Protein AF-A0AAU3G0C1-F1 (afdb_monomer_lite)

Foldseek 3Di:
DDDPPPDPDDDDPDDDFDQLLVLLQCLLQVQCVVPVPVLAQWKFKAFLVRRDGPSDTHRALVVNLVPDPPSLRIDIAGRHRNTDDSVRSRVSSVVSVVCSVVVNHPPRVVRDRPPPPPDPPPPDD

pLDDT: mean 78.01, std 22.35, range [31.3, 98.06]

Structure (mmCIF, N/CA/C/O backbone):
data_AF-A0AAU3G0C1-F1
#
_entry.id   AF-A0AAU3G0C1-F1
#
loop_
_atom_site.group_PDB
_atom_site.id
_atom_site.type_symbol
_atom_site.label_atom_id
_atom_site.label_alt_id
_atom_site.label_comp_id
_atom_site.label_asym_id
_atom_site.label_entity_id
_atom_site.label_seq_id
_atom_site.pdbx_PDB_ins_code
_atom_site.Cartn_x
_atom_site.Cartn_y
_atom_site.Cartn_z
_atom_site.occupancy
_atom_site.B_iso_or_equiv
_atom_site.auth_seq_id
_atom_site.auth_comp_id
_atom_site.auth_asym_id
_atom_site.auth_atom_id
_atom_site.pdbx_PDB_model_num
ATOM 1 N N . MET A 1 1 ? -8.086 34.788 11.244 1.00 36.62 1 MET A N 1
ATOM 2 C CA . MET A 1 1 ? -8.362 34.127 12.538 1.00 36.62 1 MET A CA 1
ATOM 3 C C . MET A 1 1 ? -7.815 32.704 12.430 1.00 36.62 1 MET A C 1
ATOM 5 O O . MET A 1 1 ? -8.385 31.920 11.694 1.00 36.62 1 MET A O 1
ATOM 9 N N . ARG A 1 2 ? -6.657 32.459 13.064 1.00 35.50 2 ARG A N 1
ATOM 10 C CA . ARG A 1 2 ? -5.922 31.186 13.262 1.00 35.50 2 ARG A CA 1
ATOM 11 C C . ARG A 1 2 ? -5.653 30.303 12.030 1.00 35.50 2 ARG A C 1
ATOM 13 O O . ARG A 1 2 ? -6.346 29.328 11.772 1.00 35.50 2 ARG A O 1
ATOM 20 N N . GLU A 1 3 ? -4.538 30.610 11.368 1.00 38.50 3 GLU A N 1
ATOM 21 C CA . GLU A 1 3 ? -3.730 29.641 10.624 1.00 38.50 3 GLU A CA 1
ATOM 22 C C . GLU A 1 3 ? -3.370 28.466 11.543 1.00 38.50 3 GLU A C 1
ATOM 24 O O . GLU A 1 3 ? -2.750 28.644 12.590 1.00 38.50 3 GLU A O 1
ATOM 29 N N . THR A 1 4 ? -3.762 27.255 11.157 1.00 40.16 4 THR A N 1
ATOM 30 C CA . THR A 1 4 ? -3.149 26.025 11.676 1.00 40.16 4 THR A CA 1
ATOM 31 C C . THR A 1 4 ? -2.425 25.380 10.505 1.00 40.16 4 THR A C 1
ATOM 33 O O . THR A 1 4 ? -2.900 24.440 9.878 1.00 40.16 4 THR A O 1
ATOM 36 N N . SER A 1 5 ? -1.288 25.989 10.163 1.00 40.41 5 SER A N 1
ATOM 37 C CA . SER A 1 5 ? -0.293 25.440 9.248 1.00 40.41 5 SER A CA 1
ATOM 38 C C . SER A 1 5 ? 0.291 24.184 9.893 1.00 40.41 5 SER A C 1
ATOM 40 O O . SER A 1 5 ? 1.187 24.252 10.735 1.00 40.41 5 SER A O 1
ATOM 42 N N . ALA A 1 6 ? -0.279 23.024 9.572 1.00 42.72 6 ALA A N 1
ATOM 43 C CA . ALA A 1 6 ? 0.363 21.751 9.850 1.00 42.72 6 ALA A CA 1
ATOM 44 C C . ALA A 1 6 ? 1.459 21.568 8.795 1.00 42.72 6 ALA A C 1
ATOM 46 O O . ALA A 1 6 ? 1.213 21.040 7.712 1.00 42.72 6 ALA A O 1
ATOM 47 N N . LEU A 1 7 ? 2.656 22.075 9.105 1.00 35.50 7 LEU A N 1
ATOM 48 C CA . LEU A 1 7 ? 3.873 21.792 8.355 1.00 35.50 7 LEU A CA 1
ATOM 49 C C . LEU A 1 7 ? 4.005 20.276 8.162 1.00 35.50 7 LEU A C 1
ATOM 51 O O . LEU A 1 7 ? 4.192 19.543 9.132 1.00 35.50 7 LEU A O 1
ATOM 55 N N . VAL A 1 8 ? 3.976 19.812 6.914 1.00 47.25 8 VAL A N 1
ATOM 56 C CA . VAL A 1 8 ? 4.631 18.549 6.569 1.00 47.25 8 VAL A CA 1
ATOM 57 C C . VAL A 1 8 ? 6.128 18.873 6.498 1.00 47.25 8 VAL A C 1
ATOM 59 O O . VAL A 1 8 ? 6.520 19.707 5.680 1.00 47.25 8 VAL A O 1
ATOM 62 N N . PRO A 1 9 ? 6.969 18.321 7.388 1.00 40.72 9 PRO A N 1
ATOM 63 C CA . PRO A 1 9 ? 8.366 18.723 7.475 1.00 40.72 9 PRO A CA 1
ATOM 64 C C . PRO A 1 9 ? 9.137 18.346 6.204 1.00 40.72 9 PRO A C 1
ATOM 66 O O . PRO A 1 9 ? 8.957 17.263 5.641 1.00 40.72 9 PRO A O 1
ATOM 69 N N . ALA A 1 10 ? 10.029 19.247 5.781 1.00 50.81 10 ALA A N 1
ATOM 70 C CA . ALA A 1 10 ? 11.020 18.990 4.743 1.00 50.81 10 ALA A CA 1
ATOM 71 C C . ALA A 1 10 ? 11.803 17.704 5.056 1.00 50.81 10 ALA A C 1
ATOM 73 O O . ALA A 1 10 ? 12.105 17.407 6.212 1.00 50.81 10 ALA A O 1
ATOM 74 N N . THR A 1 11 ? 12.112 16.932 4.011 1.00 49.44 11 THR A N 1
ATOM 75 C CA . THR A 1 11 ? 12.701 15.591 4.137 1.00 49.44 11 THR A CA 1
ATOM 76 C C . THR A 1 11 ? 14.080 15.663 4.796 1.00 49.44 11 THR A C 1
ATOM 78 O O . THR A 1 11 ? 14.999 16.218 4.192 1.00 49.44 11 THR A O 1
ATOM 81 N N . PRO A 1 12 ? 14.280 15.072 5.985 1.00 49.28 12 PRO A N 1
ATOM 82 C CA . PRO A 1 12 ? 15.609 14.946 6.559 1.00 49.28 12 PRO A CA 1
ATOM 83 C C . PRO A 1 12 ? 16.409 13.909 5.760 1.00 49.28 12 PRO A C 1
ATOM 85 O O . PRO A 1 12 ? 15.851 12.901 5.323 1.00 49.28 12 PRO A O 1
ATOM 88 N N . LEU A 1 13 ? 17.725 14.093 5.637 1.00 54.28 13 LEU A N 1
ATOM 89 C CA . LEU A 1 13 ? 18.688 13.139 5.049 1.00 54.28 13 LEU A CA 1
ATOM 90 C C . LEU A 1 13 ? 18.838 11.815 5.853 1.00 54.28 13 LEU A C 1
ATOM 92 O O . LEU A 1 13 ? 19.900 11.205 5.872 1.00 54.28 13 LEU A O 1
ATOM 96 N N . GLY A 1 14 ? 17.778 11.347 6.516 1.00 65.12 14 GLY A N 1
ATOM 97 C CA . GLY A 1 14 ? 17.764 10.172 7.393 1.00 65.12 14 GLY A CA 1
ATOM 98 C C . GLY A 1 14 ? 16.376 9.549 7.566 1.00 65.12 14 GLY A C 1
ATOM 99 O O . GLY A 1 14 ? 16.065 9.038 8.637 1.00 65.12 14 GLY A O 1
ATOM 100 N N . PHE A 1 15 ? 15.512 9.627 6.549 1.00 78.88 15 PHE A N 1
ATOM 101 C CA . PHE A 1 15 ? 14.189 9.005 6.600 1.00 78.88 15 PHE A CA 1
ATOM 102 C C . PHE A 1 15 ? 14.302 7.471 6.661 1.00 78.88 15 PHE A C 1
ATOM 104 O O . PHE A 1 15 ? 14.788 6.841 5.721 1.00 78.88 15 PHE A O 1
ATOM 111 N N . VAL A 1 16 ? 13.827 6.873 7.757 1.00 89.75 16 VAL A N 1
ATOM 112 C CA . VAL A 1 16 ? 13.764 5.418 7.944 1.00 89.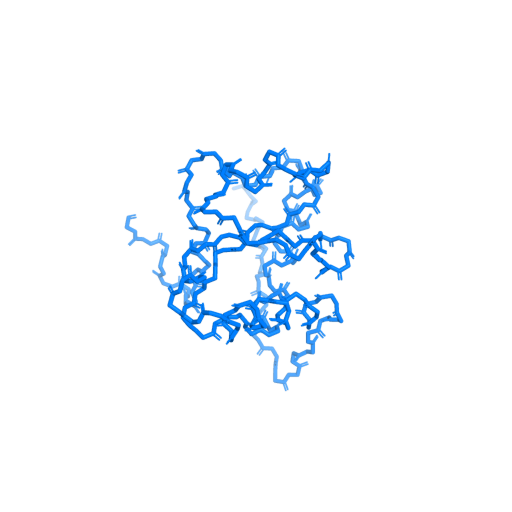75 16 VAL A CA 1
ATOM 113 C C . VAL A 1 16 ? 12.292 4.992 7.899 1.00 89.75 16 VAL A C 1
ATOM 115 O O . VAL A 1 16 ? 11.567 5.291 8.846 1.00 89.75 16 VAL A O 1
ATOM 118 N N . PRO A 1 17 ? 11.839 4.306 6.830 1.00 91.75 17 PRO A N 1
A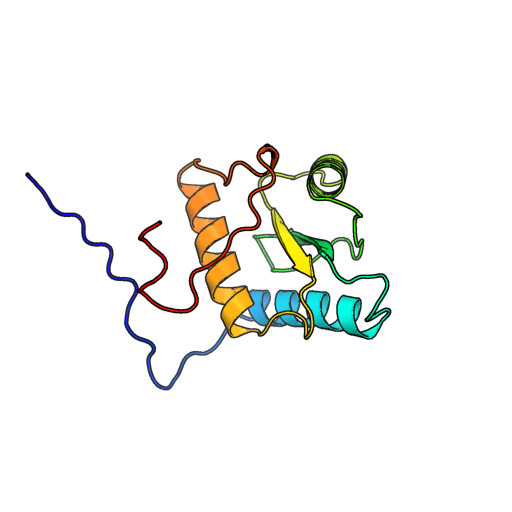TOM 119 C CA . PRO A 1 17 ? 10.467 3.815 6.753 1.00 91.75 17 PRO A CA 1
ATOM 120 C C . PRO A 1 17 ? 10.163 2.827 7.881 1.00 91.75 17 PRO A C 1
ATOM 122 O O . PRO A 1 17 ? 11.026 2.022 8.250 1.00 91.75 17 PRO A O 1
ATOM 125 N N . SER A 1 18 ? 8.923 2.843 8.373 1.00 95.31 18 SER A N 1
ATOM 126 C CA . SER A 1 18 ? 8.454 1.854 9.345 1.00 95.31 18 SER A CA 1
ATOM 127 C C . SER A 1 18 ? 8.460 0.429 8.772 1.00 95.31 18 SER A C 1
ATOM 129 O O . SER A 1 18 ? 8.359 0.222 7.561 1.00 95.31 18 SER A O 1
ATOM 131 N N . ASP A 1 19 ? 8.511 -0.588 9.637 1.00 97.50 19 ASP A N 1
ATOM 132 C CA . ASP A 1 19 ? 8.423 -1.987 9.187 1.00 97.50 19 ASP A CA 1
ATOM 133 C C . ASP A 1 19 ? 7.082 -2.299 8.510 1.00 97.50 19 ASP A C 1
ATOM 135 O O . ASP A 1 19 ? 7.026 -3.093 7.572 1.00 97.50 19 ASP A O 1
ATOM 139 N N . ALA A 1 20 ? 6.004 -1.633 8.939 1.00 97.69 20 ALA A N 1
ATOM 140 C CA . ALA A 1 20 ? 4.708 -1.708 8.270 1.00 97.69 20 ALA A CA 1
ATOM 141 C C . ALA A 1 20 ? 4.778 -1.150 6.840 1.00 97.69 20 ALA A C 1
ATOM 143 O O . ALA A 1 20 ? 4.229 -1.750 5.919 1.00 97.69 20 ALA A O 1
ATOM 144 N N . ALA A 1 21 ? 5.487 -0.037 6.637 1.00 96.44 21 ALA A N 1
ATOM 145 C CA . ALA A 1 21 ? 5.675 0.552 5.318 1.00 96.44 21 ALA A CA 1
ATOM 146 C C . ALA A 1 21 ? 6.548 -0.306 4.400 1.00 96.44 21 ALA A C 1
ATOM 148 O O . ALA A 1 21 ? 6.214 -0.475 3.230 1.00 96.44 21 ALA A O 1
ATOM 149 N N . ARG A 1 22 ? 7.626 -0.900 4.928 1.00 97.38 22 ARG A N 1
ATOM 150 C CA . ARG A 1 22 ? 8.444 -1.870 4.179 1.00 97.38 22 ARG A CA 1
ATOM 151 C C . ARG A 1 22 ? 7.605 -3.061 3.734 1.00 97.38 22 ARG A C 1
ATOM 153 O O . ARG A 1 22 ? 7.576 -3.366 2.553 1.00 97.38 22 ARG A O 1
ATOM 160 N N . ARG A 1 23 ? 6.831 -3.646 4.652 1.00 98.06 23 ARG A N 1
ATOM 161 C CA . ARG A 1 23 ? 5.924 -4.761 4.349 1.00 98.06 23 ARG A CA 1
ATOM 162 C C . ARG A 1 23 ? 4.896 -4.400 3.278 1.00 98.06 23 ARG A C 1
ATOM 164 O O . ARG A 1 23 ? 4.691 -5.175 2.351 1.00 98.06 23 ARG A O 1
ATOM 171 N N . ALA A 1 24 ? 4.271 -3.231 3.389 1.00 97.12 24 ALA A N 1
ATOM 172 C CA . ALA A 1 24 ? 3.311 -2.755 2.400 1.00 97.12 24 ALA A CA 1
ATOM 173 C C . ALA A 1 24 ? 3.964 -2.571 1.020 1.00 97.12 24 ALA A C 1
ATOM 175 O O . ALA A 1 24 ? 3.420 -3.026 0.016 1.00 97.12 24 ALA A O 1
ATOM 176 N N . SER A 1 25 ? 5.144 -1.950 0.976 1.00 96.25 25 SER A N 1
ATOM 177 C CA . SER A 1 25 ? 5.937 -1.787 -0.245 1.00 96.25 25 SER A CA 1
ATOM 178 C C . SER A 1 25 ? 6.290 -3.135 -0.875 1.00 96.25 25 SER A C 1
ATOM 180 O O . SER A 1 25 ? 5.993 -3.338 -2.051 1.00 96.25 25 SER A O 1
ATOM 182 N N . ASP A 1 26 ? 6.809 -4.080 -0.088 1.00 97.38 26 ASP A N 1
ATOM 183 C CA . ASP A 1 26 ? 7.157 -5.425 -0.551 1.00 97.38 26 ASP A CA 1
ATOM 184 C C . ASP A 1 26 ? 5.939 -6.138 -1.146 1.00 97.38 26 ASP A C 1
ATOM 186 O O . ASP A 1 26 ? 6.028 -6.693 -2.235 1.00 97.38 26 ASP A O 1
ATOM 190 N N . ILE A 1 27 ? 4.775 -6.077 -0.492 1.00 97.56 27 ILE A N 1
ATOM 191 C CA . ILE A 1 27 ? 3.534 -6.682 -1.003 1.00 97.56 27 ILE A CA 1
ATOM 192 C C . ILE A 1 27 ? 3.156 -6.104 -2.374 1.00 97.56 27 ILE A C 1
ATOM 194 O O . ILE A 1 27 ? 2.879 -6.856 -3.311 1.00 97.56 27 ILE A O 1
ATOM 198 N N . ILE A 1 28 ? 3.159 -4.775 -2.516 1.00 95.62 28 ILE A N 1
ATOM 199 C CA . ILE A 1 28 ? 2.792 -4.112 -3.775 1.00 95.62 28 ILE A CA 1
ATOM 200 C C . ILE A 1 28 ? 3.791 -4.445 -4.885 1.00 95.62 28 ILE A C 1
ATOM 202 O O . ILE A 1 28 ? 3.388 -4.756 -6.008 1.00 95.62 28 ILE A O 1
ATOM 206 N N . VAL A 1 29 ? 5.088 -4.413 -4.574 1.00 95.94 29 VAL A N 1
ATOM 207 C CA . VAL A 1 29 ? 6.151 -4.762 -5.522 1.00 95.94 29 VAL A CA 1
ATOM 208 C C . VAL A 1 29 ? 6.043 -6.228 -5.930 1.00 95.94 29 VAL A C 1
ATOM 210 O O . VAL A 1 29 ? 6.112 -6.525 -7.118 1.00 95.94 29 VAL A O 1
ATOM 213 N N . MET A 1 30 ? 5.798 -7.143 -4.993 1.00 96.44 30 MET A N 1
ATOM 214 C CA . MET A 1 30 ? 5.649 -8.567 -5.294 1.00 96.44 30 MET A CA 1
ATOM 215 C C . MET A 1 30 ? 4.447 -8.841 -6.200 1.00 96.44 30 MET A C 1
ATOM 217 O O . MET A 1 30 ? 4.569 -9.616 -7.146 1.00 96.44 30 MET A O 1
ATOM 221 N N . HIS A 1 31 ? 3.309 -8.173 -5.987 1.00 96.19 31 HIS A N 1
ATOM 222 C CA . HIS A 1 31 ? 2.174 -8.283 -6.906 1.00 96.19 31 HIS A CA 1
ATOM 223 C C . HIS A 1 31 ? 2.483 -7.722 -8.296 1.00 96.19 31 HIS A C 1
ATOM 225 O O . HIS A 1 31 ? 2.104 -8.337 -9.294 1.00 96.19 31 HIS A O 1
ATOM 231 N N . PHE A 1 32 ? 3.189 -6.591 -8.378 1.00 95.06 32 PHE A N 1
ATOM 232 C CA . PHE A 1 32 ? 3.655 -6.059 -9.657 1.00 95.06 32 PHE A CA 1
ATOM 233 C C . PHE A 1 32 ? 4.596 -7.043 -10.365 1.00 95.06 32 PHE A C 1
ATOM 235 O O . PHE A 1 32 ? 4.406 -7.313 -11.542 1.00 95.06 32 PHE A O 1
ATOM 242 N N . LEU A 1 33 ? 5.572 -7.625 -9.665 1.00 96.12 33 LEU A N 1
ATOM 243 C CA . LEU A 1 33 ? 6.533 -8.563 -10.254 1.00 96.12 33 LEU A CA 1
ATOM 244 C C . LEU A 1 33 ? 5.900 -9.897 -10.672 1.00 96.12 33 LEU A C 1
ATOM 246 O O . LEU A 1 33 ? 6.359 -10.500 -11.638 1.00 96.12 33 LEU A O 1
ATOM 250 N N . ALA A 1 34 ? 4.858 -10.351 -9.970 1.00 96.69 34 ALA A N 1
ATOM 251 C CA . ALA A 1 34 ? 4.159 -11.593 -10.292 1.00 96.69 34 ALA A CA 1
ATOM 252 C C . ALA A 1 34 ? 3.412 -11.528 -11.636 1.00 96.69 34 ALA A C 1
ATOM 254 O O . ALA A 1 34 ? 3.361 -12.524 -12.353 1.00 96.69 34 ALA A O 1
ATOM 255 N N . ASP A 1 35 ? 2.847 -10.367 -11.981 1.00 96.38 35 ASP A N 1
ATOM 256 C CA . ASP A 1 35 ? 2.231 -10.116 -13.289 1.00 96.38 35 ASP A CA 1
ATOM 257 C C . ASP A 1 35 ? 2.302 -8.615 -13.644 1.00 96.38 35 ASP A C 1
ATOM 259 O O . ASP A 1 35 ? 1.347 -7.865 -13.401 1.00 96.38 35 ASP A O 1
ATOM 263 N N . PRO A 1 36 ? 3.423 -8.150 -14.230 1.00 92.44 36 PRO A N 1
ATOM 264 C CA . PRO A 1 36 ? 3.654 -6.726 -14.490 1.00 92.44 36 PRO A CA 1
ATOM 265 C C . PRO A 1 36 ? 2.638 -6.077 -15.434 1.00 92.44 36 PRO A C 1
ATOM 267 O O . PRO A 1 36 ? 2.488 -4.851 -15.436 1.00 92.44 36 PRO A O 1
ATOM 270 N N . VAL A 1 37 ? 1.957 -6.883 -16.256 1.00 92.19 37 VAL A N 1
ATOM 271 C CA . VAL A 1 37 ? 0.968 -6.411 -17.229 1.00 92.19 37 VAL A CA 1
ATOM 272 C C . VAL A 1 37 ? -0.437 -6.520 -16.652 1.00 92.19 37 VAL A C 1
ATOM 274 O O . VAL A 1 37 ? -1.168 -5.530 -16.660 1.00 92.19 37 VAL A O 1
ATOM 277 N N . GLY A 1 38 ? -0.819 -7.687 -16.133 1.00 93.50 38 GLY A N 1
ATOM 278 C CA . GLY A 1 38 ? -2.180 -7.945 -15.675 1.00 93.50 38 GLY A CA 1
ATOM 279 C C . GLY A 1 38 ? -2.514 -7.320 -14.323 1.00 93.50 38 GLY A C 1
ATOM 280 O O . GLY A 1 38 ? -3.658 -6.902 -14.136 1.00 93.50 38 GLY A O 1
ATOM 281 N N . ASN A 1 39 ? -1.543 -7.165 -13.413 1.00 93.06 39 ASN A N 1
ATOM 282 C CA . ASN A 1 39 ? -1.778 -6.526 -12.110 1.00 93.06 39 ASN A CA 1
ATOM 283 C C . ASN A 1 39 ? -1.681 -4.999 -12.146 1.00 93.06 39 ASN A C 1
ATOM 285 O O . ASN A 1 39 ? -2.052 -4.331 -11.179 1.00 93.06 39 ASN A O 1
ATOM 289 N N . ARG A 1 40 ? -1.235 -4.416 -13.260 1.00 89.81 40 ARG A N 1
ATOM 290 C CA . ARG A 1 40 ? -1.182 -2.963 -13.414 1.00 89.81 40 ARG A CA 1
ATOM 291 C C . ARG A 1 40 ? -2.582 -2.357 -13.280 1.00 89.81 40 ARG A C 1
ATOM 293 O O . ARG A 1 40 ? -3.541 -2.850 -13.863 1.00 89.81 40 ARG A O 1
ATOM 300 N N . ASN A 1 41 ? -2.692 -1.255 -12.537 1.00 87.56 41 ASN A N 1
ATOM 301 C CA . ASN A 1 41 ? -3.935 -0.525 -12.232 1.00 87.56 41 ASN A CA 1
ATOM 302 C C . ASN A 1 41 ? -4.967 -1.264 -11.365 1.00 87.56 41 ASN A C 1
ATOM 304 O O . ASN A 1 41 ? -5.978 -0.650 -10.995 1.00 87.56 41 ASN A O 1
ATOM 308 N N . ARG A 1 42 ? -4.714 -2.526 -11.006 1.00 92.62 42 ARG A N 1
ATOM 309 C CA . ARG A 1 42 ? -5.520 -3.261 -10.032 1.00 92.62 42 ARG A CA 1
ATOM 310 C C . ARG A 1 42 ? -5.238 -2.775 -8.613 1.00 92.62 42 ARG A C 1
ATOM 312 O O . ARG A 1 42 ? -4.254 -2.079 -8.367 1.00 92.62 42 ARG A O 1
ATOM 319 N N . VAL A 1 43 ? -6.130 -3.098 -7.686 1.00 94.31 43 VAL A N 1
ATOM 320 C CA . VAL A 1 43 ? -6.130 -2.587 -6.313 1.00 94.31 43 VAL A CA 1
ATOM 321 C C . VAL A 1 43 ? -5.707 -3.671 -5.335 1.00 94.31 43 VAL A C 1
ATOM 323 O O . VAL A 1 43 ? -6.250 -4.767 -5.357 1.00 94.31 43 VAL A O 1
ATOM 326 N N . CYS A 1 44 ? -4.792 -3.346 -4.432 1.00 95.12 44 CYS A N 1
ATOM 327 C CA . CYS A 1 44 ? -4.423 -4.180 -3.295 1.00 95.12 44 CYS A CA 1
ATOM 328 C C . CYS A 1 44 ? -4.866 -3.496 -1.994 1.00 95.12 44 CYS A C 1
ATOM 330 O O . CYS A 1 44 ? -4.733 -2.276 -1.848 1.00 95.12 44 CYS A O 1
ATOM 332 N N . ALA A 1 45 ? -5.413 -4.276 -1.061 1.00 95.56 45 ALA A N 1
ATOM 333 C CA . ALA A 1 45 ? -5.767 -3.801 0.270 1.00 95.56 45 ALA A CA 1
ATOM 334 C C . ALA A 1 45 ? -4.594 -4.011 1.238 1.00 95.56 45 ALA A C 1
ATOM 336 O O . ALA A 1 45 ? -4.067 -5.117 1.364 1.00 95.56 45 ALA A O 1
ATOM 337 N N . ILE A 1 46 ? -4.216 -2.945 1.941 1.00 96.56 46 ILE A N 1
ATOM 338 C CA . ILE A 1 46 ? -3.138 -2.916 2.927 1.00 96.56 46 ILE A CA 1
ATOM 339 C C . ILE A 1 46 ? -3.713 -2.496 4.283 1.00 96.56 46 ILE A C 1
ATOM 341 O O . ILE A 1 46 ? -4.251 -1.401 4.429 1.00 96.56 46 ILE A O 1
ATOM 345 N N . ARG A 1 47 ? -3.593 -3.343 5.304 1.00 96.12 47 ARG A N 1
ATOM 346 C CA . ARG A 1 47 ? -4.087 -3.091 6.663 1.00 96.12 47 ARG A CA 1
ATOM 347 C C . ARG A 1 47 ? -3.320 -1.941 7.314 1.00 96.12 47 ARG A C 1
ATOM 349 O O . ARG A 1 47 ? -2.092 -1.934 7.344 1.00 96.12 47 ARG A O 1
ATOM 356 N N . LEU A 1 48 ? -4.038 -0.986 7.907 1.00 94.88 48 LEU A N 1
ATOM 357 C CA . LEU A 1 48 ? -3.433 0.183 8.556 1.00 94.88 48 LEU A CA 1
ATOM 358 C C . LEU A 1 48 ? -2.656 -0.179 9.824 1.00 94.88 48 LEU A C 1
ATOM 360 O O . LEU A 1 48 ? -1.733 0.543 10.194 1.00 94.88 48 LEU A O 1
ATOM 364 N N . SER A 1 49 ? -2.999 -1.274 10.501 1.00 95.38 49 SER A N 1
ATOM 365 C CA . SER A 1 49 ? -2.348 -1.685 11.750 1.00 95.38 49 SER A CA 1
ATOM 366 C C . SER A 1 49 ? -0.889 -2.085 11.547 1.00 95.38 49 SER A C 1
ATOM 368 O O . SER A 1 49 ? -0.016 -1.647 12.289 1.00 95.38 49 SER A O 1
ATOM 370 N N . ASP A 1 50 ? -0.616 -2.895 10.526 1.00 96.25 50 ASP A N 1
ATOM 371 C CA . ASP A 1 50 ? 0.666 -3.575 10.348 1.00 96.25 50 ASP A CA 1
ATOM 372 C C . ASP A 1 50 ? 1.188 -3.523 8.905 1.00 96.25 50 ASP A C 1
ATOM 374 O O . ASP A 1 50 ? 2.259 -4.050 8.635 1.00 96.25 50 ASP A O 1
ATOM 378 N N . GLY A 1 51 ? 0.485 -2.902 7.959 1.00 96.62 51 GLY A N 1
ATOM 379 C CA . GLY A 1 51 ? 0.892 -2.902 6.553 1.00 96.62 51 GLY A CA 1
ATOM 380 C C . GLY A 1 51 ? 0.781 -4.271 5.873 1.00 96.62 51 GLY A C 1
ATOM 381 O O . GLY A 1 51 ? 1.380 -4.474 4.823 1.00 96.62 51 GLY A O 1
ATOM 382 N N . GLY A 1 52 ? 0.069 -5.235 6.468 1.00 96.69 52 GLY A N 1
ATOM 383 C CA . GLY A 1 52 ? -0.184 -6.538 5.852 1.00 96.69 52 GLY A CA 1
ATOM 384 C C . GLY A 1 52 ? -1.307 -6.498 4.812 1.00 96.69 52 GLY A C 1
ATOM 385 O O . GLY A 1 52 ? -2.033 -5.518 4.713 1.00 96.69 52 GLY A O 1
ATOM 386 N N . SER A 1 53 ? -1.500 -7.590 4.077 1.00 96.62 53 SER A N 1
ATOM 387 C CA . SER A 1 53 ? -2.557 -7.737 3.066 1.00 96.62 53 SER A CA 1
ATOM 388 C C . SER A 1 53 ? -3.268 -9.081 3.224 1.00 96.62 53 SER A C 1
ATOM 390 O O . SER A 1 53 ? -2.780 -9.960 3.935 1.00 96.62 53 SER A O 1
ATOM 392 N N . ASP A 1 54 ? -4.416 -9.230 2.572 1.00 94.94 54 ASP A N 1
ATOM 393 C CA . ASP A 1 54 ? -5.063 -10.520 2.324 1.00 94.94 54 ASP A CA 1
ATOM 394 C C . ASP A 1 54 ? -4.425 -11.282 1.144 1.00 94.94 54 ASP A C 1
ATOM 396 O O . ASP A 1 54 ? -4.775 -12.433 0.894 1.00 94.94 54 ASP A O 1
ATOM 400 N N . GLY A 1 55 ? -3.479 -10.651 0.435 1.00 94.81 55 GLY A N 1
ATOM 401 C CA . GLY A 1 55 ? -2.772 -11.227 -0.707 1.00 94.81 55 GLY A CA 1
ATOM 402 C C . GLY A 1 55 ? -3.590 -11.228 -1.998 1.00 94.81 55 GLY A C 1
ATOM 403 O O . GLY A 1 55 ? -3.197 -11.890 -2.960 1.00 94.81 55 GLY A O 1
ATOM 404 N N . VAL A 1 56 ? -4.718 -10.512 -2.036 1.00 95.94 56 VAL A N 1
ATOM 405 C CA . VAL A 1 56 ? -5.605 -10.456 -3.200 1.00 95.94 56 VAL A CA 1
ATOM 406 C C . VAL A 1 56 ? -5.445 -9.124 -3.926 1.00 95.94 56 VAL A C 1
ATOM 408 O O . VAL A 1 56 ? -5.368 -8.046 -3.332 1.00 95.94 56 VAL A O 1
ATOM 411 N N . VAL A 1 57 ? -5.424 -9.211 -5.255 1.00 95.75 57 VAL A N 1
ATOM 412 C CA . VAL A 1 57 ? -5.405 -8.063 -6.156 1.00 95.75 57 VAL A CA 1
ATOM 413 C C . VAL A 1 57 ? -6.749 -7.993 -6.876 1.00 95.75 57 VAL A C 1
ATOM 415 O O . VAL A 1 57 ? -7.138 -8.914 -7.589 1.00 95.75 57 VAL A O 1
ATOM 418 N N . TYR A 1 58 ? -7.458 -6.891 -6.677 1.00 95.25 58 TYR A N 1
ATOM 419 C CA . TYR A 1 58 ? -8.830 -6.667 -7.119 1.00 95.25 58 TYR A CA 1
ATOM 420 C C . TYR A 1 58 ? -8.882 -5.808 -8.380 1.00 95.25 58 TYR A C 1
ATOM 422 O O . TYR A 1 58 ? -8.094 -4.877 -8.532 1.00 95.25 58 TYR A O 1
ATOM 430 N N . ASP A 1 59 ? -9.868 -6.025 -9.248 1.00 92.50 59 ASP A N 1
ATOM 431 C CA . ASP A 1 59 ? -9.984 -5.252 -10.495 1.00 92.50 59 ASP A CA 1
ATOM 432 C C . ASP A 1 59 ? -10.219 -3.758 -10.240 1.00 92.50 59 ASP A C 1
ATOM 434 O O . ASP A 1 59 ? -9.800 -2.891 -11.009 1.00 92.50 59 ASP A O 1
ATOM 438 N N . ASN A 1 60 ? -10.916 -3.438 -9.149 1.00 88.81 60 ASN A N 1
ATOM 439 C CA . ASN A 1 60 ? -11.238 -2.072 -8.778 1.00 88.81 60 ASN A CA 1
ATOM 440 C C . ASN A 1 60 ? -11.408 -1.903 -7.264 1.00 88.81 60 ASN A C 1
ATOM 442 O O . ASN A 1 60 ? -11.524 -2.857 -6.495 1.00 88.81 60 ASN A O 1
ATOM 446 N N . LEU A 1 61 ? -11.454 -0.637 -6.858 1.00 85.94 61 LEU A N 1
ATOM 447 C CA . LEU A 1 61 ? -11.565 -0.215 -5.467 1.00 85.94 61 LEU A CA 1
ATOM 448 C C . LEU A 1 61 ? -12.865 -0.691 -4.806 1.00 85.94 61 LEU A C 1
ATOM 450 O O . LEU A 1 61 ? -12.845 -1.129 -3.660 1.00 85.94 61 LEU A O 1
ATOM 454 N N . ALA A 1 62 ? -13.981 -0.670 -5.539 1.00 87.31 62 ALA A N 1
ATOM 455 C CA . ALA A 1 62 ? -15.270 -1.107 -5.014 1.00 87.31 62 ALA A CA 1
ATOM 456 C C . ALA A 1 62 ? -15.272 -2.603 -4.666 1.00 87.31 62 ALA A C 1
ATOM 458 O O . ALA A 1 62 ? -15.838 -2.986 -3.644 1.00 87.31 62 ALA A O 1
ATOM 459 N N . GLN A 1 63 ? -14.620 -3.445 -5.476 1.00 91.06 63 GLN A N 1
ATOM 460 C CA . GLN A 1 63 ? -14.417 -4.852 -5.135 1.00 91.06 63 GLN A CA 1
ATOM 461 C C . GLN A 1 63 ? -13.538 -4.990 -3.893 1.00 91.06 63 GLN A C 1
ATOM 463 O O . GLN A 1 63 ? -13.967 -5.631 -2.939 1.00 91.06 63 GLN A O 1
ATOM 468 N N . ALA A 1 64 ? -12.371 -4.339 -3.865 1.00 91.31 64 ALA A N 1
ATOM 469 C CA . ALA A 1 64 ? -11.457 -4.428 -2.729 1.00 91.31 64 ALA A CA 1
ATOM 470 C C . ALA A 1 64 ? -12.161 -4.088 -1.405 1.00 91.31 64 ALA A C 1
ATOM 472 O O . ALA A 1 64 ? -12.116 -4.877 -0.468 1.00 91.31 64 ALA A O 1
ATOM 473 N N . VAL A 1 65 ? -12.899 -2.973 -1.359 1.00 89.44 65 VAL A N 1
ATOM 474 C CA . VAL A 1 65 ? -13.663 -2.535 -0.177 1.00 89.44 65 VAL A CA 1
ATOM 475 C C . VAL A 1 65 ? -14.709 -3.566 0.253 1.00 89.44 65 VAL A C 1
ATOM 477 O O . VAL A 1 65 ? -14.862 -3.813 1.445 1.00 89.44 65 VAL A O 1
ATOM 480 N N . ARG A 1 66 ? -15.426 -4.180 -0.698 1.00 89.81 66 ARG A N 1
ATOM 481 C CA . ARG A 1 66 ? -16.473 -5.175 -0.403 1.00 89.81 66 ARG A CA 1
ATOM 482 C C . ARG A 1 66 ? -15.924 -6.460 0.216 1.00 89.81 66 ARG A C 1
ATOM 484 O O . ARG A 1 66 ? -16.632 -7.078 1.003 1.00 89.81 66 ARG A O 1
ATOM 491 N N . TYR A 1 67 ? -14.706 -6.859 -0.144 1.00 92.19 67 TYR A N 1
ATOM 492 C CA . TYR A 1 67 ? -14.095 -8.100 0.338 1.00 92.19 67 TYR A CA 1
ATOM 493 C C . TYR A 1 67 ? -13.343 -7.947 1.671 1.00 92.19 67 TYR A C 1
ATOM 495 O O . TYR A 1 67 ? -13.009 -8.952 2.294 1.00 92.19 67 TYR A O 1
ATOM 503 N N . GLN A 1 68 ? -13.121 -6.720 2.161 1.00 90.75 68 GLN A N 1
ATOM 504 C CA . GLN A 1 68 ? -12.478 -6.499 3.459 1.00 90.75 68 GLN A CA 1
ATOM 505 C C . GLN A 1 68 ? -13.476 -6.512 4.622 1.00 90.75 68 GLN A C 1
ATOM 507 O O . GLN A 1 68 ? -14.373 -5.672 4.699 1.00 90.75 68 GLN A O 1
ATOM 512 N N . LEU A 1 69 ? -13.236 -7.380 5.613 1.00 87.81 69 LEU A N 1
ATOM 513 C CA . LEU A 1 69 ? -14.023 -7.429 6.854 1.00 87.81 69 LEU A CA 1
ATOM 514 C C . LEU A 1 69 ? -13.986 -6.095 7.619 1.00 87.81 69 LEU A C 1
ATOM 516 O O . LEU A 1 69 ? -15.002 -5.613 8.117 1.00 87.81 69 LEU A O 1
ATOM 520 N N . HIS A 1 70 ? -12.808 -5.474 7.681 1.00 88.81 70 HIS A N 1
ATOM 521 C CA . HIS A 1 70 ? -12.592 -4.181 8.324 1.00 88.81 70 HIS A CA 1
ATOM 522 C C . HIS A 1 70 ? -12.205 -3.131 7.286 1.00 88.81 70 HIS A C 1
ATOM 524 O O . HIS A 1 70 ? -11.137 -2.533 7.361 1.00 88.81 70 HIS A O 1
ATOM 530 N N . TYR A 1 71 ? -13.089 -2.886 6.314 1.00 86.56 71 TYR A N 1
ATOM 531 C CA . TYR A 1 71 ? -12.790 -2.042 5.152 1.00 86.56 71 TYR A CA 1
ATOM 532 C C . TYR A 1 71 ? -12.304 -0.619 5.480 1.00 86.56 71 TYR A C 1
ATOM 534 O O . TYR A 1 71 ? -11.583 -0.022 4.683 1.00 86.56 71 TYR A O 1
ATOM 542 N N . LYS A 1 72 ? -12.680 -0.077 6.646 1.00 86.81 72 LYS A N 1
ATOM 543 C CA . LYS A 1 72 ? -12.235 1.235 7.148 1.00 86.81 72 LYS A CA 1
ATOM 544 C C . LYS A 1 72 ? -10.804 1.228 7.694 1.00 86.81 72 LYS A C 1
ATOM 546 O O . LYS A 1 72 ? -10.205 2.286 7.816 1.00 86.81 72 LYS A O 1
ATOM 551 N N . GLN A 1 73 ? -10.269 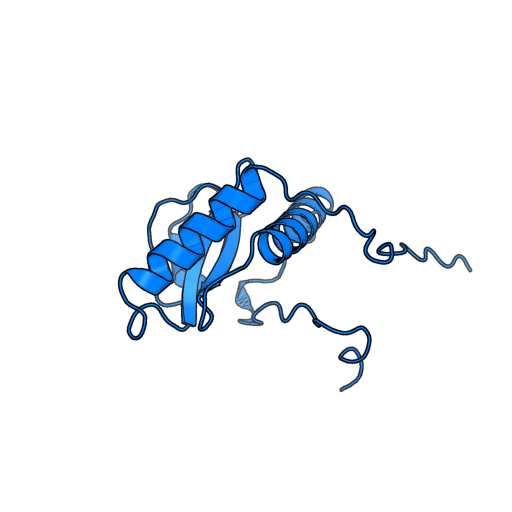0.058 8.031 1.00 91.44 73 GLN A N 1
ATOM 552 C CA . GLN A 1 73 ? -8.927 -0.141 8.587 1.00 91.44 73 GLN A CA 1
ATOM 553 C C . GLN A 1 73 ? -7.921 -0.580 7.517 1.00 91.44 73 GLN A C 1
ATOM 555 O O . GLN A 1 73 ? -6.878 -1.152 7.841 1.00 91.44 73 GLN A O 1
ATOM 560 N N . CYS A 1 74 ? -8.220 -0.296 6.249 1.00 92.31 74 CYS A N 1
ATOM 561 C CA . CYS A 1 74 ? -7.352 -0.583 5.120 1.00 92.31 74 CYS A CA 1
ATOM 562 C C . CYS A 1 74 ? -7.063 0.690 4.316 1.00 92.31 74 CYS A C 1
ATOM 564 O O . CYS A 1 74 ? -7.914 1.562 4.148 1.00 92.31 74 CYS A O 1
ATOM 566 N N . MET A 1 75 ? -5.846 0.752 3.799 1.00 91.38 75 MET A N 1
ATOM 567 C CA . MET A 1 75 ? -5.419 1.587 2.692 1.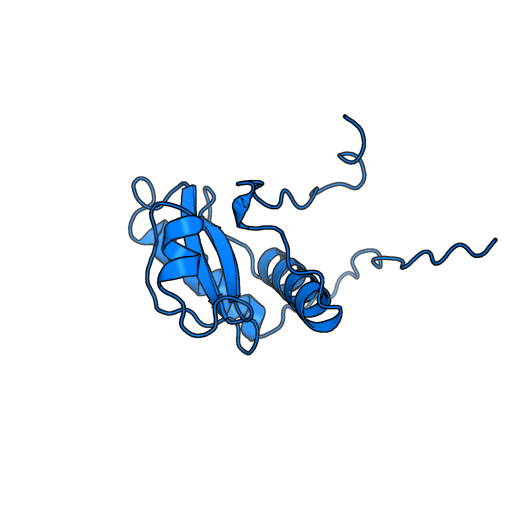00 91.38 75 MET A CA 1
ATOM 568 C C . MET A 1 75 ? -5.578 0.780 1.403 1.00 91.38 75 MET A C 1
ATOM 570 O O . MET A 1 75 ? -5.155 -0.373 1.341 1.00 91.38 75 MET A O 1
ATOM 574 N N . TYR A 1 76 ? -6.160 1.379 0.369 1.00 92.12 76 TYR A N 1
ATOM 575 C CA . TYR A 1 76 ? -6.348 0.723 -0.924 1.00 92.12 76 TYR A CA 1
ATOM 576 C C . TYR A 1 76 ? -5.435 1.355 -1.963 1.00 92.12 76 TYR A C 1
ATOM 578 O O . TYR A 1 76 ? -5.590 2.525 -2.310 1.00 92.12 76 TYR A O 1
ATOM 586 N N . VAL A 1 77 ? -4.484 0.575 -2.465 1.00 91.25 77 VAL A N 1
ATOM 587 C CA . VAL A 1 77 ? -3.433 1.058 -3.361 1.00 91.25 77 VAL A CA 1
ATOM 588 C C . VAL A 1 77 ? -3.657 0.497 -4.753 1.00 91.25 77 VAL A C 1
ATOM 590 O O . VAL A 1 77 ? -3.786 -0.714 -4.917 1.00 91.25 77 VAL A O 1
ATOM 593 N N . ARG A 1 78 ? -3.663 1.366 -5.769 1.00 91.81 78 ARG A N 1
ATOM 594 C CA . ARG A 1 78 ? -3.539 0.924 -7.162 1.00 91.81 78 ARG A CA 1
ATOM 595 C C . ARG A 1 78 ? -2.083 0.587 -7.458 1.00 91.81 78 ARG A C 1
ATOM 597 O O . ARG A 1 78 ? -1.207 1.410 -7.214 1.00 91.81 78 ARG A O 1
ATOM 604 N N . ILE A 1 79 ? -1.839 -0.591 -8.019 1.00 90.12 79 ILE A N 1
ATOM 605 C CA . ILE A 1 79 ? -0.499 -1.031 -8.403 1.00 90.12 79 ILE A CA 1
ATOM 606 C C . ILE A 1 79 ? -0.056 -0.226 -9.633 1.00 90.12 79 ILE A C 1
ATOM 608 O O . ILE A 1 79 ? -0.573 -0.403 -10.742 1.00 90.12 79 ILE A O 1
ATOM 612 N N . SER A 1 80 ? 0.883 0.692 -9.419 1.00 87.12 80 SER A N 1
ATOM 613 C CA . SER A 1 80 ? 1.540 1.486 -10.457 1.00 87.12 80 SER A CA 1
ATOM 614 C C . SER A 1 80 ? 2.631 0.678 -11.169 1.00 87.12 80 SER A C 1
ATOM 616 O O . SER A 1 80 ? 3.065 -0.384 -10.716 1.00 87.12 80 SER A O 1
ATOM 618 N N . ALA A 1 81 ? 3.095 1.189 -12.312 1.00 82.06 81 ALA A N 1
ATOM 619 C CA . ALA A 1 81 ? 4.268 0.626 -12.971 1.00 82.06 81 ALA A CA 1
ATOM 620 C C . ALA A 1 81 ? 5.508 0.857 -12.095 1.00 82.06 81 ALA A C 1
ATOM 622 O O . ALA A 1 81 ? 5.842 2.003 -11.810 1.00 82.06 81 ALA A O 1
ATOM 623 N N . GLY A 1 82 ? 6.167 -0.227 -11.680 1.00 81.31 82 GLY A N 1
ATOM 624 C CA . GLY A 1 82 ? 7.310 -0.181 -10.761 1.00 81.31 82 GLY A CA 1
ATOM 625 C C . GLY A 1 82 ? 6.954 -0.407 -9.287 1.00 81.31 82 GLY A C 1
ATOM 626 O O . GLY A 1 82 ? 7.860 -0.508 -8.465 1.00 81.31 82 GLY A O 1
ATOM 627 N N . GLY A 1 83 ? 5.667 -0.548 -8.952 1.00 89.44 83 GLY A N 1
ATOM 628 C CA . GLY A 1 83 ? 5.217 -0.774 -7.580 1.00 89.44 83 GLY A CA 1
ATOM 629 C C . GLY A 1 83 ? 5.294 0.481 -6.707 1.00 89.44 83 GLY A C 1
ATOM 630 O O . GLY A 1 83 ? 5.114 1.599 -7.180 1.00 89.44 83 GLY A O 1
ATOM 631 N N . MET A 1 84 ? 5.523 0.289 -5.410 1.00 90.50 84 MET A N 1
ATOM 632 C CA . MET A 1 84 ? 5.537 1.359 -4.410 1.00 90.50 84 MET A CA 1
ATOM 633 C C . MET A 1 84 ? 6.812 1.259 -3.588 1.00 90.50 84 MET A C 1
ATOM 635 O O . MET A 1 84 ? 7.139 0.181 -3.096 1.00 90.50 84 MET A O 1
ATOM 639 N N . THR A 1 85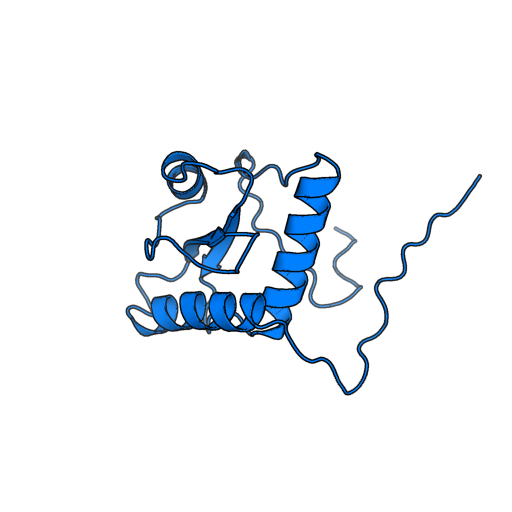 ? 7.517 2.369 -3.406 1.00 92.88 85 THR A N 1
ATOM 640 C CA . THR A 1 85 ? 8.708 2.424 -2.553 1.00 92.88 85 THR A CA 1
ATOM 641 C C . THR A 1 85 ? 8.325 2.397 -1.065 1.00 92.88 85 THR A C 1
ATOM 643 O O . THR A 1 85 ? 7.240 2.858 -0.695 1.00 92.88 85 THR A O 1
ATOM 646 N N . PRO A 1 86 ? 9.219 1.950 -0.159 1.00 94.69 86 PRO A N 1
ATOM 647 C CA . PRO A 1 86 ? 8.943 1.964 1.282 1.00 94.69 86 PRO A CA 1
ATOM 648 C C . PRO A 1 86 ? 8.625 3.358 1.826 1.00 94.69 86 PRO A C 1
ATOM 650 O O . PRO A 1 86 ? 7.858 3.504 2.771 1.00 94.69 86 PRO A O 1
ATOM 653 N N . ARG A 1 87 ? 9.200 4.398 1.219 1.00 89.69 87 ARG A N 1
ATOM 654 C CA . ARG A 1 87 ? 8.944 5.786 1.596 1.00 89.69 87 ARG A CA 1
ATOM 655 C C . ARG A 1 87 ? 7.539 6.241 1.222 1.00 89.69 87 ARG A C 1
ATOM 657 O O . ARG A 1 87 ? 6.865 6.839 2.053 1.00 89.69 87 ARG A O 1
ATOM 664 N N . GLU A 1 88 ? 7.101 5.958 -0.001 1.00 88.44 88 GLU A N 1
ATOM 665 C CA . GLU A 1 88 ? 5.725 6.244 -0.420 1.00 88.44 88 GLU A CA 1
ATOM 666 C C . GLU A 1 88 ? 4.736 5.486 0.465 1.00 88.44 88 GLU A C 1
ATOM 668 O O . GLU A 1 88 ? 3.798 6.086 0.981 1.00 88.44 88 GLU A O 1
ATOM 673 N N . ALA A 1 89 ? 4.997 4.203 0.729 1.00 91.75 89 ALA A N 1
ATOM 674 C CA . ALA A 1 89 ? 4.155 3.392 1.599 1.00 91.75 89 ALA A CA 1
ATOM 675 C C . ALA A 1 89 ? 4.000 3.997 3.004 1.00 91.75 89 ALA A C 1
ATOM 677 O O . ALA A 1 89 ? 2.896 4.010 3.545 1.00 91.75 89 ALA A O 1
ATOM 678 N N . ASP A 1 90 ? 5.072 4.537 3.586 1.00 92.81 90 ASP A N 1
ATOM 679 C CA . ASP A 1 90 ? 5.030 5.138 4.923 1.00 92.81 90 ASP A CA 1
ATOM 680 C C . ASP A 1 90 ? 4.214 6.437 4.944 1.00 92.81 90 ASP A C 1
ATOM 682 O O . ASP A 1 90 ? 3.375 6.627 5.826 1.00 92.81 90 ASP A O 1
ATOM 686 N N . VAL A 1 91 ? 4.388 7.295 3.931 1.00 88.94 91 VAL A N 1
ATOM 687 C CA . VAL A 1 91 ? 3.599 8.528 3.771 1.00 88.94 91 VAL A CA 1
ATOM 688 C C . VAL A 1 91 ? 2.118 8.200 3.599 1.00 88.94 91 VAL A C 1
ATOM 690 O O . VAL A 1 91 ? 1.267 8.794 4.264 1.00 88.94 91 VAL A O 1
ATOM 693 N N . TYR A 1 92 ? 1.797 7.226 2.749 1.00 87.56 92 TYR A N 1
ATOM 694 C CA . TYR A 1 92 ? 0.417 6.820 2.517 1.00 87.56 92 TYR A CA 1
ATOM 695 C C . TYR A 1 92 ? -0.205 6.190 3.769 1.00 87.56 92 TYR A C 1
ATOM 697 O O . TYR A 1 92 ? -1.326 6.554 4.130 1.00 87.56 92 TYR A O 1
ATOM 705 N N . LEU A 1 93 ? 0.506 5.297 4.465 1.00 90.62 93 LEU A N 1
ATOM 706 C CA . LEU A 1 93 ? 0.030 4.705 5.717 1.00 90.62 93 LEU A CA 1
ATOM 707 C C . LEU A 1 93 ? -0.218 5.775 6.781 1.00 90.62 93 LEU A C 1
ATOM 709 O O . LEU A 1 93 ? -1.261 5.744 7.433 1.00 90.62 93 LEU A O 1
ATOM 713 N N . ALA A 1 94 ? 0.701 6.731 6.945 1.00 90.06 94 ALA A N 1
ATOM 714 C CA . ALA A 1 94 ? 0.542 7.834 7.887 1.00 90.06 94 ALA A CA 1
ATOM 715 C C . ALA A 1 94 ? -0.697 8.682 7.561 1.00 90.06 94 ALA A C 1
ATOM 717 O O . ALA A 1 94 ? -1.509 8.952 8.447 1.00 90.06 94 ALA A O 1
ATOM 718 N N . TYR A 1 95 ? -0.890 9.032 6.287 1.00 86.31 95 TYR A N 1
ATOM 719 C CA . TYR A 1 95 ? -2.068 9.768 5.831 1.00 86.31 95 TYR A CA 1
ATOM 720 C C . TYR A 1 95 ? -3.371 9.009 6.124 1.00 86.31 95 TYR A C 1
ATOM 722 O O . TYR A 1 95 ? -4.288 9.553 6.738 1.00 86.31 95 TYR A O 1
ATOM 730 N N . HIS A 1 96 ? -3.446 7.727 5.761 1.00 86.56 96 HIS A N 1
ATOM 731 C CA . HIS A 1 96 ? -4.662 6.931 5.933 1.00 86.56 96 HIS A CA 1
ATOM 732 C C . HIS A 1 96 ? -4.987 6.657 7.405 1.00 86.56 96 HIS A C 1
ATOM 734 O O . HIS A 1 96 ? -6.154 6.701 7.797 1.00 86.56 96 HIS A O 1
ATOM 740 N N . ARG A 1 97 ? -3.965 6.431 8.241 1.00 89.56 97 ARG A N 1
ATOM 741 C CA . ARG A 1 97 ? -4.123 6.356 9.701 1.00 89.56 97 ARG A CA 1
ATOM 742 C C . ARG A 1 97 ? -4.689 7.659 10.247 1.00 89.56 97 ARG A C 1
ATOM 744 O O . ARG A 1 97 ? -5.650 7.624 11.008 1.00 89.56 97 ARG A O 1
ATOM 751 N N . ARG A 1 98 ? -4.170 8.801 9.790 1.00 85.06 98 ARG A N 1
ATOM 752 C CA . ARG A 1 98 ? -4.669 10.106 10.220 1.00 85.06 98 ARG A CA 1
ATOM 753 C C . ARG A 1 98 ? -6.127 10.325 9.824 1.00 85.06 98 ARG A C 1
ATOM 755 O O . ARG A 1 98 ? -6.914 10.768 10.653 1.00 85.06 98 ARG A O 1
ATOM 762 N N . CYS A 1 99 ? -6.502 9.976 8.595 1.00 79.88 99 CYS A N 1
ATOM 763 C CA . CYS A 1 99 ? -7.889 10.008 8.130 1.00 79.88 99 CYS A CA 1
ATOM 764 C C . CYS A 1 99 ? -8.815 9.110 8.964 1.00 79.88 99 CYS A C 1
ATOM 766 O O . CYS A 1 99 ? -9.927 9.517 9.302 1.00 79.88 99 CYS A O 1
ATOM 768 N N . TYR A 1 100 ? -8.353 7.907 9.321 1.00 82.56 100 TYR A N 1
ATOM 769 C CA . TYR A 1 100 ? -9.091 6.990 10.189 1.00 82.56 100 TYR A CA 1
ATOM 770 C C . TYR A 1 100 ? -9.307 7.581 11.590 1.00 82.56 100 TYR A C 1
ATOM 772 O O . TYR A 1 100 ? -10.430 7.562 12.088 1.00 82.56 100 TYR A O 1
ATOM 780 N N . GLU A 1 101 ? -8.267 8.159 12.200 1.00 82.50 101 GLU A N 1
ATOM 781 C CA . GLU A 1 101 ? -8.335 8.786 13.530 1.00 82.50 101 GLU A CA 1
ATOM 782 C C . GLU A 1 101 ? -9.344 9.936 13.603 1.00 82.50 101 GLU A C 1
ATOM 784 O O . GLU A 1 101 ? -10.070 10.059 14.587 1.00 82.50 101 GLU A O 1
ATOM 789 N N . ILE A 1 102 ? -9.400 10.784 12.572 1.00 81.06 102 ILE A N 1
ATOM 790 C CA . ILE A 1 102 ? -10.291 11.956 12.543 1.00 81.06 102 ILE A CA 1
ATOM 791 C C . ILE A 1 102 ? -11.702 11.627 12.028 1.00 81.06 102 ILE A C 1
ATOM 793 O O . ILE A 1 102 ? -12.533 12.525 11.908 1.00 81.06 102 ILE A O 1
ATOM 797 N N . GLY A 1 103 ? -11.974 10.365 11.679 1.00 76.00 103 GLY A N 1
ATOM 798 C CA . GLY A 1 103 ? -13.254 9.927 11.114 1.00 76.00 103 GLY A CA 1
ATOM 799 C C . GLY A 1 103 ? -13.524 10.404 9.680 1.00 76.00 103 GLY A C 1
ATOM 800 O O . GLY A 1 103 ? -14.612 10.163 9.162 1.00 76.00 103 GLY A O 1
ATOM 801 N N . ASN A 1 104 ? -12.548 11.041 9.025 1.00 70.88 104 ASN A N 1
ATOM 802 C CA . ASN A 1 104 ? -12.645 11.552 7.658 1.00 70.88 104 ASN A CA 1
ATOM 803 C C . ASN A 1 104 ? -11.909 10.612 6.698 1.00 70.88 104 ASN A C 1
ATOM 805 O O . ASN A 1 104 ? -10.829 10.922 6.189 1.00 70.88 104 ASN A O 1
ATOM 809 N N . LEU A 1 105 ? -12.465 9.413 6.528 1.00 65.56 105 LEU A N 1
ATOM 810 C CA . LEU A 1 105 ? -11.915 8.427 5.605 1.00 65.56 105 LEU A CA 1
ATOM 811 C C . LEU A 1 105 ? -11.979 8.959 4.169 1.00 65.56 105 LEU A C 1
ATOM 813 O O . LEU A 1 105 ? -12.992 9.561 3.808 1.00 65.56 105 LEU A O 1
ATOM 817 N N . PRO A 1 106 ? -10.949 8.707 3.340 1.00 61.28 106 PRO A N 1
ATOM 818 C CA . PRO A 1 106 ? -11.006 9.043 1.927 1.00 61.28 106 PRO A CA 1
ATOM 819 C C . PRO A 1 106 ? -12.281 8.465 1.317 1.00 61.28 106 PRO A C 1
ATOM 821 O O . PRO A 1 106 ? -12.640 7.315 1.591 1.00 61.28 106 PRO A O 1
ATOM 824 N N . ASN A 1 107 ? -12.988 9.256 0.510 1.00 57.94 107 ASN A N 1
ATOM 825 C CA . ASN A 1 107 ? -14.174 8.770 -0.177 1.00 57.94 107 ASN A CA 1
ATOM 826 C C . ASN A 1 107 ? -13.750 7.821 -1.309 1.00 57.94 107 ASN A C 1
ATOM 828 O O . ASN A 1 107 ? -13.648 8.198 -2.473 1.00 57.94 107 ASN A O 1
ATOM 832 N N . TYR A 1 108 ? -13.478 6.565 -0.953 1.00 58.31 108 TYR A N 1
ATOM 833 C CA . TYR A 1 108 ? -13.047 5.518 -1.879 1.00 58.31 108 TYR A CA 1
ATOM 834 C C . TYR A 1 108 ? -14.103 5.195 -2.956 1.00 58.31 108 TYR A C 1
ATOM 836 O O . TYR A 1 108 ? -13.811 4.494 -3.921 1.00 58.31 108 TYR A O 1
ATOM 844 N N . LEU A 1 109 ? -15.338 5.686 -2.810 1.00 41.09 109 LEU A N 1
ATOM 845 C CA . LEU A 1 109 ? -16.444 5.434 -3.736 1.00 41.09 109 LEU A CA 1
ATOM 846 C C . LEU A 1 109 ? -16.489 6.414 -4.915 1.00 41.09 109 LEU A C 1
ATOM 848 O O . LEU A 1 109 ? -17.134 6.109 -5.914 1.00 41.09 109 LEU A O 1
ATOM 852 N N . GLU A 1 110 ? -15.771 7.537 -4.849 1.00 43.38 110 GLU A N 1
ATOM 853 C CA . GLU A 1 110 ? -15.707 8.514 -5.949 1.00 43.38 110 GLU A CA 1
ATOM 854 C C . GLU A 1 110 ? -14.581 8.230 -6.950 1.00 43.38 110 GLU A C 1
ATOM 856 O O . GLU A 1 110 ? -14.370 8.979 -7.898 1.00 43.38 110 GLU A O 1
ATOM 861 N N . GLY A 1 111 ? -13.864 7.114 -6.785 1.00 39.56 111 GLY A N 1
ATOM 862 C CA . GLY A 1 111 ? -12.915 6.640 -7.789 1.00 39.56 111 GLY A CA 1
ATOM 863 C C . GLY A 1 111 ? -11.684 7.524 -7.970 1.00 39.56 111 GLY A C 1
ATOM 864 O O . GLY A 1 111 ? -10.923 7.265 -8.898 1.00 39.56 111 GLY A O 1
ATOM 865 N N . VAL A 1 112 ? -11.454 8.506 -7.092 1.00 41.56 112 VAL A N 1
ATOM 866 C CA . VAL A 1 112 ? -10.252 9.341 -7.102 1.00 41.56 112 VAL A CA 1
ATOM 867 C C . VAL A 1 112 ? -9.075 8.469 -6.651 1.00 41.56 112 VAL A C 1
ATOM 869 O O . VAL A 1 112 ? -9.000 8.122 -5.468 1.00 41.56 112 VAL A O 1
ATOM 872 N N . PRO A 1 113 ? -8.161 8.042 -7.549 1.00 43.94 113 PRO A N 1
ATOM 873 C CA . PRO A 1 113 ? -6.884 7.534 -7.081 1.00 43.94 113 PRO A CA 1
ATOM 874 C C . PRO A 1 113 ? -6.246 8.684 -6.309 1.00 43.94 113 PRO A C 1
ATOM 876 O O . PRO A 1 113 ? -6.170 9.794 -6.832 1.00 43.94 113 PRO A O 1
ATOM 879 N N . LEU A 1 114 ? -5.859 8.450 -5.056 1.00 50.28 114 LEU A N 1
ATOM 880 C CA . LEU A 1 114 ? -5.157 9.454 -4.268 1.00 50.28 114 LEU A CA 1
ATOM 881 C C . LEU A 1 114 ? -3.829 9.732 -4.982 1.00 50.28 114 LEU A C 1
ATOM 883 O O . LEU A 1 114 ? -2.851 9.012 -4.814 1.00 50.28 114 LEU A O 1
ATOM 887 N N . TYR A 1 115 ? -3.841 10.734 -5.858 1.00 42.41 115 TYR A N 1
ATOM 888 C CA . TYR A 1 115 ? -2.657 11.383 -6.374 1.00 42.41 115 TYR A CA 1
ATOM 889 C C . TYR A 1 115 ? -2.069 12.111 -5.175 1.00 42.41 115 TYR A C 1
ATOM 891 O O . TYR A 1 115 ? -2.579 13.149 -4.761 1.00 42.41 115 TYR A O 1
ATOM 899 N N . VAL A 1 116 ? -1.062 11.514 -4.541 1.00 42.75 116 VAL A N 1
ATOM 900 C CA . VAL A 1 116 ? -0.217 12.276 -3.628 1.00 42.75 116 VAL A CA 1
ATOM 901 C C . VAL A 1 116 ? 0.679 13.113 -4.531 1.00 42.75 116 VAL A C 1
ATOM 903 O O . VAL A 1 116 ? 1.500 12.526 -5.244 1.00 42.75 116 VAL A O 1
ATOM 906 N N . PRO A 1 117 ? 0.502 14.444 -4.566 1.00 34.34 117 PRO A N 1
ATOM 907 C CA . PRO A 1 117 ? 1.345 15.289 -5.384 1.00 34.34 117 PRO A CA 1
ATOM 908 C C . PRO A 1 117 ? 2.782 15.085 -4.913 1.00 34.34 117 PRO A C 1
ATOM 910 O O . PRO A 1 117 ? 3.118 15.265 -3.742 1.00 34.34 117 PRO A O 1
ATOM 913 N N . THR A 1 118 ? 3.617 14.579 -5.817 1.00 41.78 118 THR 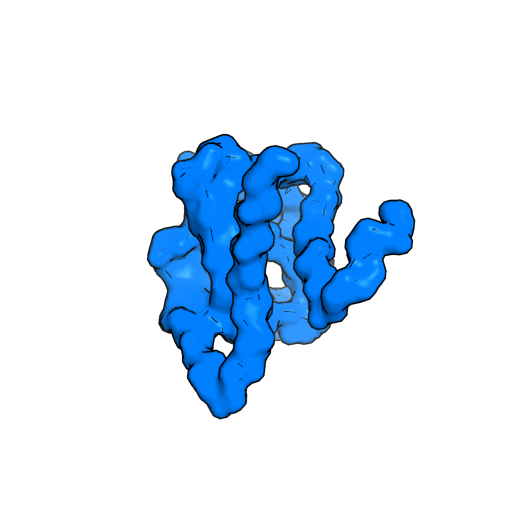A N 1
ATOM 914 C CA . THR A 1 118 ? 5.018 14.261 -5.516 1.00 41.78 118 THR A CA 1
ATOM 915 C C . THR A 1 118 ? 5.841 15.543 -5.376 1.00 41.78 118 THR A C 1
ATOM 917 O O . THR A 1 118 ? 6.923 15.507 -4.797 1.00 41.78 118 THR A O 1
ATOM 920 N N . ASN A 1 119 ? 5.285 16.673 -5.832 1.00 31.41 119 ASN A N 1
ATOM 921 C CA . ASN A 1 119 ? 5.797 18.025 -5.678 1.00 31.41 119 ASN A CA 1
ATOM 922 C C . ASN A 1 119 ? 4.703 18.958 -5.140 1.00 31.41 119 ASN A C 1
ATOM 924 O O . ASN A 1 119 ? 3.524 18.780 -5.421 1.00 31.41 119 ASN A O 1
ATOM 928 N N . LEU A 1 120 ? 5.118 19.997 -4.414 1.00 37.56 120 LEU A N 1
ATOM 929 C CA . LEU A 1 120 ? 4.261 21.012 -3.784 1.00 37.56 120 LEU A CA 1
ATOM 930 C C . LEU A 1 120 ? 3.311 21.748 -4.764 1.00 37.56 120 LEU A C 1
ATOM 932 O O . LEU A 1 120 ? 2.408 22.455 -4.326 1.00 37.56 120 LEU A O 1
ATOM 936 N N . GLU A 1 121 ? 3.526 21.619 -6.075 1.00 37.22 121 GLU A N 1
ATOM 937 C CA . GLU A 1 121 ? 2.942 22.486 -7.106 1.00 37.22 121 GLU A CA 1
ATOM 938 C C . GLU A 1 121 ? 1.637 21.970 -7.741 1.00 37.22 121 GLU A C 1
ATOM 940 O O . GLU A 1 121 ? 0.939 22.745 -8.389 1.00 37.22 121 GLU A O 1
ATOM 945 N N . ASP A 1 122 ? 1.221 20.721 -7.510 1.00 36.78 122 ASP A N 1
ATOM 946 C CA . ASP A 1 122 ? 0.014 20.159 -8.153 1.00 36.78 122 ASP A CA 1
ATOM 947 C C . ASP A 1 122 ? -1.318 20.530 -7.456 1.00 36.78 122 ASP A C 1
ATOM 949 O O . ASP A 1 122 ? -2.346 19.884 -7.654 1.00 36.78 122 ASP A O 1
ATOM 953 N N . HIS A 1 123 ? -1.342 21.599 -6.652 1.00 35.62 123 HIS A N 1
ATOM 954 C CA . HIS A 1 123 ? -2.546 22.082 -5.955 1.00 35.62 123 HIS A CA 1
ATOM 955 C C . HIS A 1 123 ? -3.380 23.120 -6.726 1.00 35.62 123 HIS A C 1
ATOM 957 O O . HIS A 1 123 ? -4.335 23.671 -6.177 1.00 35.62 123 HIS A O 1
ATOM 963 N N . HIS A 1 124 ? -3.078 23.370 -8.001 1.00 31.30 124 HIS A N 1
ATOM 964 C CA . HIS A 1 124 ? -3.848 24.300 -8.825 1.00 31.30 124 HIS A CA 1
ATOM 965 C C . HIS A 1 124 ? -4.156 23.722 -10.205 1.00 31.30 124 HIS A C 1
ATOM 967 O O . HIS A 1 124 ? -3.412 23.959 -11.156 1.00 31.30 124 HIS A O 1
ATOM 973 N N . ARG A 1 125 ? -5.290 23.025 -10.325 1.00 31.66 125 ARG A N 1
ATOM 974 C CA . ARG A 1 125 ? -6.140 23.055 -11.523 1.00 31.66 125 ARG A CA 1
ATOM 975 C C . ARG A 1 125 ? -7.559 22.615 -11.207 1.00 31.66 125 ARG A C 1
ATOM 977 O O . ARG A 1 125 ? -7.711 21.621 -10.469 1.00 31.66 125 ARG A O 1
#

Radius of gyration: 15.01 Å; chains: 1; bounding box: 35×46×31 Å

Sequence (125 aa):
MRETSALVPATPLGFVPSDAARRASDIIVMHFLADPVGNRNRVCAIRLSDGGSDGVVYDNLAQAVRYQLHYKQCMYVRISAGGMTPREADVYLAYHRRCYEIGNLPNYLEGVPLYVPTNLEDHHR

Secondary structure (DSSP, 8-state):
--------PPPPTT----HHHHHHHHHHHHHHHH-TTTSTT-EEEEETTTS---S-EESSHHHHHHH-TTGGGEEEEE--TT---HHHHHHHHHHHHHHHHTT----GGG-------SSTTTT--